Protein AF-A0A2X4W2Y1-F1 (afdb_monomer)

Mean predicted aligned error: 2.93 Å

Secondary structure (DSSP, 8-state):
--GGGG--TT-----S--SSHHHHHHHHHHHHHHTTSS-HHHHHHHHHHHHHH--TTEEETTEE-----GGGG-

Organism: NCBI:txid59203

Sequence (74 aa):
MRLIDYFPEASITIRPSAQNWQEAVDFSMSSLLANRYINENYIQAIKDSTVSNGPYYILAPGVAMPHARPNAAR

Solvent-accessible surface area (backbone atoms only — not comparable to full-atom values): 4760 Å² total; per-residue (Å²): 140,58,77,73,82,74,56,58,88,73,59,75,82,89,74,98,78,60,96,45,71,67,52,46,50,49,62,75,42,45,44,43,45,75,71,62,77,41,44,71,53,26,58,49,48,34,52,54,43,31,74,75,71,41,74,86,40,62,80,50,95,97,40,73,58,90,67,62,63,77,78,41,48,104

Radius of gyration: 12.57 Å; Cα contacts (8 Å, |Δi|>4): 52; chains: 1; bounding box: 33×26×31 Å

InterPro domains:
  IPR002178 PTS EIIA type-2 domain [PF00359] (6-72)
  IPR002178 PTS EIIA type-2 domain [PS51094] (5-74)
  IPR016152 Phosphotransferase/anion transporter [G3DSA:3.40.930.10] (1-74)
  IPR016152 Phosphotransferase/anion transporter [SSF55804] (1-72)
  IPR051351 Ascorbate-specific PTS system EIIA component [PTHR36203] (3-72)

pLDDT: mean 94.3, std 6.86, range [57.16, 98.5]

Nearest PDB structures (foldseek):
  2oq3-assembly1_A  TM=9.720E-01  e=1.161E-06  Escherichia coli
  3oxp-assembly1_B  TM=9.749E-01  e=1.806E-04  Yersinia pestis CO92
  3bjv-assembly1_A-2  TM=9.222E-01  e=1.290E-04  Streptococcus mutans UA159
  2oqt-assembly3_C  TM=9.369E-01  e=4.050E-04  Streptococcus pyogenes serotype M1
  2oqt-assembly6_A  TM=9.321E-01  e=7.938E-04  Streptococcus pyogenes serotype M1

Structure (mmCIF, N/CA/C/O backbone):
data_AF-A0A2X4W2Y1-F1
#
_entry.id   AF-A0A2X4W2Y1-F1
#
loop_
_atom_site.group_PDB
_atom_site.id
_atom_site.type_symbol
_atom_site.label_atom_id
_atom_site.label_alt_id
_atom_site.label_comp_id
_atom_site.label_asym_id
_atom_site.label_entity_id
_atom_site.label_seq_id
_atom_site.pdbx_PDB_ins_code
_atom_site.Cartn_x
_atom_site.Cartn_y
_atom_site.Cartn_z
_atom_site.occupancy
_atom_site.B_iso_or_equiv
_atom_site.auth_seq_id
_atom_site.auth_comp_id
_atom_site.auth_asym_id
_atom_site.auth_atom_id
_atom_site.pdbx_PDB_model_num
ATOM 1 N N . MET A 1 1 ? 19.378 -13.706 3.680 1.00 84.38 1 MET A N 1
ATOM 2 C CA . MET A 1 1 ? 18.510 -12.577 3.291 1.00 84.38 1 MET A CA 1
ATOM 3 C C . MET A 1 1 ? 18.221 -11.765 4.530 1.00 84.38 1 MET A C 1
ATOM 5 O O . MET A 1 1 ? 17.795 -12.339 5.526 1.00 84.38 1 MET A O 1
ATOM 9 N N . ARG A 1 2 ? 18.510 -10.470 4.493 1.00 95.50 2 ARG A N 1
ATOM 10 C CA . ARG A 1 2 ? 18.187 -9.519 5.556 1.00 95.50 2 ARG A CA 1
ATOM 11 C C . ARG A 1 2 ? 17.065 -8.623 5.057 1.00 95.50 2 ARG A C 1
ATOM 13 O O . ARG A 1 2 ? 16.967 -8.366 3.864 1.00 95.50 2 ARG A O 1
ATOM 20 N N . LEU A 1 3 ? 16.250 -8.112 5.973 1.00 92.62 3 LEU A N 1
ATOM 21 C CA . LEU A 1 3 ? 15.144 -7.226 5.614 1.00 92.62 3 LEU A CA 1
ATOM 22 C C . LEU A 1 3 ? 15.626 -6.003 4.819 1.00 92.62 3 LEU A C 1
ATOM 24 O O . LEU A 1 3 ? 15.007 -5.639 3.829 1.00 92.62 3 LEU A O 1
ATOM 28 N N . ILE A 1 4 ? 16.773 -5.441 5.208 1.00 93.19 4 ILE A N 1
ATOM 29 C CA . ILE A 1 4 ? 17.378 -4.275 4.555 1.00 93.19 4 ILE A CA 1
ATOM 30 C C . ILE A 1 4 ? 17.677 -4.494 3.067 1.00 93.19 4 ILE A C 1
ATOM 32 O O . ILE A 1 4 ? 17.697 -3.535 2.307 1.00 93.19 4 ILE A O 1
ATOM 36 N N . ASP A 1 5 ? 17.855 -5.746 2.637 1.00 92.31 5 ASP A N 1
ATOM 37 C CA . ASP A 1 5 ? 18.168 -6.068 1.245 1.00 92.31 5 ASP A CA 1
ATOM 38 C C . ASP A 1 5 ? 16.962 -5.794 0.302 1.00 92.31 5 ASP A C 1
ATOM 40 O O . ASP A 1 5 ? 17.125 -5.822 -0.914 1.00 92.31 5 ASP A O 1
ATOM 44 N N . TYR A 1 6 ? 15.766 -5.503 0.844 1.00 92.31 6 TYR A N 1
ATOM 45 C CA . TYR A 1 6 ? 14.526 -5.220 0.098 1.00 92.31 6 TYR A CA 1
ATOM 46 C C . TYR A 1 6 ? 14.096 -3.744 0.093 1.00 92.31 6 TYR A C 1
ATOM 48 O O . TYR A 1 6 ? 13.045 -3.423 -0.461 1.00 92.31 6 TYR A O 1
ATOM 56 N N . PHE A 1 7 ? 14.863 -2.848 0.719 1.00 91.12 7 PHE A N 1
ATOM 57 C CA . PHE A 1 7 ? 14.515 -1.430 0.840 1.00 91.12 7 PHE A CA 1
ATOM 58 C C . PHE A 1 7 ? 15.367 -0.597 -0.130 1.00 91.12 7 PHE A C 1
ATOM 60 O O . PHE A 1 7 ? 16.488 -0.229 0.224 1.00 91.12 7 PHE A O 1
ATOM 67 N N . PRO A 1 8 ? 14.876 -0.296 -1.354 1.00 79.38 8 PRO A N 1
ATOM 68 C CA . PRO A 1 8 ? 15.583 0.580 -2.287 1.00 79.38 8 PRO A CA 1
ATOM 69 C C . PRO A 1 8 ? 15.682 2.009 -1.739 1.00 79.38 8 PRO A C 1
ATOM 71 O O . PRO A 1 8 ? 15.051 2.362 -0.739 1.00 79.38 8 PRO A O 1
ATOM 74 N N . GLU A 1 9 ? 16.461 2.865 -2.389 1.00 81.88 9 GLU A N 1
ATOM 75 C CA . GLU A 1 9 ? 16.553 4.268 -1.987 1.00 81.88 9 GLU A CA 1
ATOM 76 C C . GLU A 1 9 ? 15.159 4.931 -1.948 1.00 81.88 9 GLU A C 1
ATOM 78 O O . GLU A 1 9 ? 14.291 4.656 -2.779 1.00 81.88 9 GLU A O 1
ATOM 83 N N . ALA A 1 10 ? 14.921 5.760 -0.927 1.00 86.50 10 ALA A N 1
ATOM 84 C CA . ALA A 1 10 ? 13.633 6.412 -0.665 1.00 86.50 10 ALA A CA 1
ATOM 85 C C . ALA A 1 10 ? 12.426 5.464 -0.448 1.00 86.50 10 ALA A C 1
ATOM 87 O O . ALA A 1 10 ? 11.277 5.877 -0.596 1.00 86.50 10 ALA A O 1
ATOM 88 N N . SER A 1 11 ? 12.643 4.198 -0.072 1.00 90.12 11 SER A N 1
ATOM 89 C CA . SER A 1 11 ? 11.559 3.251 0.274 1.00 90.12 11 SER A CA 1
ATOM 90 C C . SER A 1 11 ? 10.917 3.484 1.644 1.00 90.12 11 SER A C 1
ATOM 92 O O . SER A 1 11 ? 9.855 2.934 1.929 1.00 90.12 11 SER A O 1
ATOM 94 N N . ILE A 1 12 ? 11.526 4.320 2.487 1.00 94.56 12 ILE A N 1
ATOM 95 C CA . ILE A 1 12 ? 10.989 4.709 3.792 1.00 94.56 12 ILE A CA 1
ATOM 96 C C . ILE A 1 12 ? 10.583 6.175 3.719 1.00 94.56 12 ILE A C 1
ATOM 98 O O . ILE A 1 12 ? 11.404 7.044 3.440 1.00 94.56 12 ILE A O 1
ATOM 102 N N . THR A 1 13 ? 9.309 6.452 3.981 1.00 94.00 13 THR A N 1
ATOM 103 C CA . THR A 1 13 ? 8.762 7.810 4.000 1.00 94.00 13 THR A CA 1
ATOM 104 C C . THR A 1 13 ? 7.885 7.987 5.232 1.00 94.00 13 THR A C 1
ATOM 106 O O . THR A 1 13 ? 7.110 7.098 5.580 1.00 94.00 13 THR A O 1
ATOM 109 N N . ILE A 1 14 ? 7.983 9.151 5.874 1.00 96.25 14 ILE A N 1
ATOM 110 C CA . ILE A 1 14 ? 7.101 9.561 6.969 1.00 96.25 14 ILE A CA 1
ATOM 111 C C . ILE A 1 14 ? 6.196 10.669 6.437 1.00 96.25 14 ILE A C 1
ATOM 113 O O . ILE A 1 14 ? 6.680 11.652 5.877 1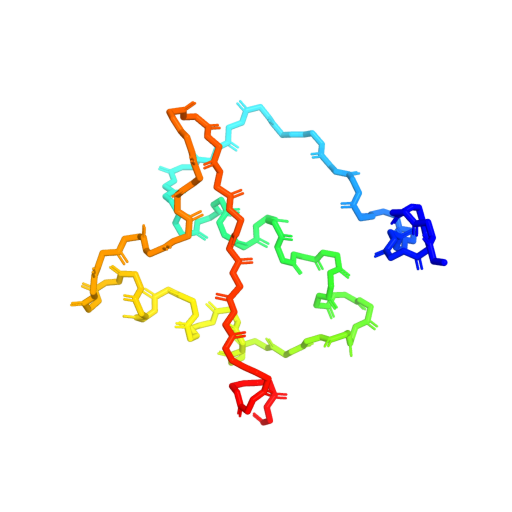.00 96.25 14 ILE A O 1
ATOM 117 N N . ARG A 1 15 ? 4.882 10.511 6.601 1.00 95.38 15 ARG A N 1
ATOM 118 C CA . ARG A 1 15 ? 3.882 11.513 6.214 1.00 95.38 15 ARG A CA 1
ATOM 119 C C . ARG A 1 15 ? 2.993 11.862 7.404 1.00 95.38 15 ARG A C 1
ATOM 121 O O . ARG A 1 15 ? 2.705 10.978 8.207 1.00 95.38 15 ARG A O 1
ATOM 128 N N . PRO A 1 16 ? 2.544 13.124 7.519 1.00 97.00 16 PRO A N 1
ATOM 129 C CA . PRO A 1 16 ? 1.713 13.553 8.640 1.00 97.00 16 PRO A CA 1
ATOM 130 C C . PRO A 1 16 ? 0.296 12.969 8.581 1.00 97.00 16 PRO A C 1
ATOM 132 O O . PRO A 1 16 ? -0.302 12.716 9.621 1.00 97.00 16 PRO A O 1
ATOM 135 N N . SER A 1 17 ? -0.258 12.778 7.379 1.00 97.19 17 SER A N 1
ATOM 136 C CA . SER A 1 17 ? -1.590 12.205 7.172 1.00 97.19 17 SER A CA 1
ATOM 137 C C . SER A 1 17 ? -1.793 11.737 5.726 1.00 97.19 17 SER A C 1
ATOM 139 O O . SER A 1 17 ? -0.998 12.060 4.838 1.00 97.19 17 SER A O 1
ATOM 141 N N . ALA A 1 18 ? -2.870 10.980 5.524 1.00 97.94 18 ALA A N 1
ATOM 142 C CA . ALA A 1 18 ? -3.506 10.718 4.240 1.00 97.94 18 ALA A CA 1
ATOM 143 C C . ALA A 1 18 ? -4.999 11.069 4.371 1.00 97.94 18 ALA A C 1
ATOM 145 O O . ALA A 1 18 ? -5.602 10.844 5.421 1.00 97.94 18 ALA A O 1
ATOM 146 N N . GLN A 1 19 ? -5.589 11.627 3.321 1.00 98.19 19 GLN A N 1
ATOM 147 C CA . GLN A 1 19 ? -6.987 12.042 3.226 1.00 98.19 19 GLN A CA 1
ATOM 148 C C . GLN A 1 19 ? -7.946 10.851 3.294 1.00 98.19 19 GLN A C 1
ATOM 150 O O . GLN A 1 19 ? -9.070 10.975 3.776 1.00 98.19 19 GLN A O 1
ATOM 155 N N . ASN A 1 20 ? -7.517 9.698 2.783 1.00 98.38 20 ASN A N 1
ATOM 156 C CA . ASN A 1 20 ? -8.275 8.455 2.774 1.00 98.38 20 ASN A CA 1
ATOM 157 C C . ASN A 1 20 ? -7.329 7.246 2.672 1.00 98.38 20 ASN A C 1
ATOM 159 O O . ASN A 1 20 ? -6.109 7.382 2.545 1.00 98.38 20 ASN A O 1
ATOM 163 N N . TRP A 1 21 ? -7.897 6.042 2.748 1.00 98.00 21 TRP A N 1
ATOM 164 C CA . 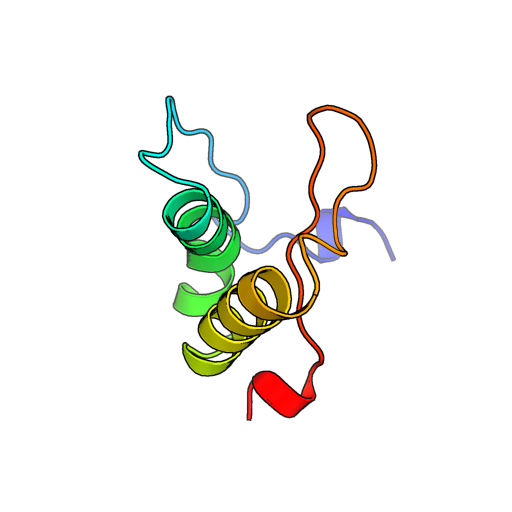TRP A 1 21 ? -7.111 4.811 2.713 1.00 98.00 21 TRP A CA 1
ATOM 165 C C . TRP A 1 21 ? -6.485 4.553 1.333 1.00 98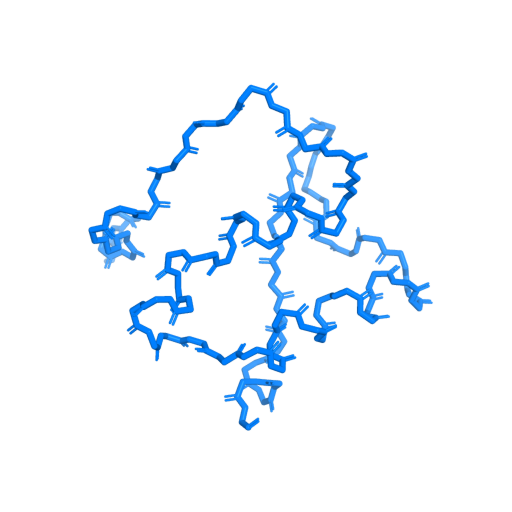.00 21 TRP A C 1
ATOM 167 O O . TRP A 1 21 ? -5.411 3.959 1.271 1.00 98.00 21 TRP A O 1
ATOM 177 N N . GLN A 1 22 ? -7.105 5.011 0.239 1.00 98.50 22 GLN A N 1
ATOM 178 C CA . GLN A 1 22 ? -6.548 4.874 -1.109 1.00 98.50 22 GLN A CA 1
ATOM 179 C C . GLN A 1 22 ? -5.254 5.676 -1.252 1.00 98.50 22 GLN A C 1
ATOM 181 O O . GLN A 1 22 ? -4.275 5.154 -1.775 1.00 98.50 22 GLN A O 1
ATOM 186 N N . GLU A 1 23 ? -5.225 6.902 -0.730 1.00 98.50 23 GLU A N 1
ATOM 187 C CA . GLU A 1 23 ? -4.029 7.742 -0.740 1.00 98.50 23 GLU A CA 1
ATOM 188 C C . GLU A 1 23 ? -2.918 7.144 0.141 1.00 98.50 23 GLU A C 1
ATOM 190 O O . GLU A 1 23 ? -1.747 7.164 -0.233 1.00 98.50 23 GLU A O 1
ATOM 195 N N . ALA A 1 24 ? -3.266 6.522 1.275 1.00 98.12 24 ALA A N 1
ATOM 196 C CA . A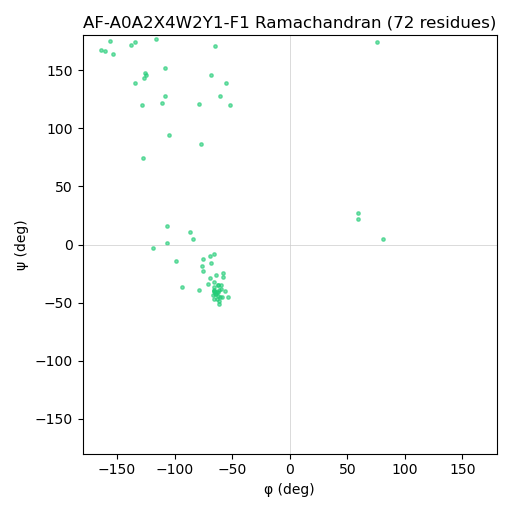LA A 1 24 ? -2.291 5.786 2.082 1.00 98.12 24 ALA A CA 1
ATOM 197 C C . ALA A 1 24 ? -1.669 4.604 1.307 1.00 98.12 24 ALA A C 1
ATOM 199 O O . ALA A 1 24 ? -0.458 4.377 1.401 1.00 98.12 24 ALA A O 1
ATOM 200 N N . VAL A 1 25 ? -2.467 3.885 0.504 1.00 98.19 25 VAL A N 1
ATOM 201 C CA . VAL A 1 25 ? -1.963 2.845 -0.410 1.00 98.19 25 VAL A CA 1
ATOM 202 C C . VAL A 1 25 ? -1.035 3.463 -1.460 1.00 98.19 25 VAL A C 1
ATOM 204 O O . VAL A 1 25 ? 0.081 2.972 -1.628 1.00 98.19 25 VAL A O 1
ATOM 207 N N . ASP A 1 26 ? -1.424 4.572 -2.090 1.00 98.06 26 ASP A N 1
ATOM 208 C CA . ASP A 1 26 ? -0.595 5.265 -3.088 1.00 98.06 26 ASP A CA 1
ATOM 209 C C . ASP A 1 26 ? 0.756 5.700 -2.511 1.00 98.06 26 ASP A C 1
ATOM 211 O O . ASP A 1 26 ? 1.807 5.439 -3.100 1.00 98.06 26 ASP A O 1
ATOM 215 N N . PHE A 1 27 ? 0.760 6.287 -1.312 1.00 97.12 27 PHE A N 1
ATOM 216 C CA . PHE A 1 27 ? 1.994 6.665 -0.627 1.00 97.12 27 PHE A CA 1
ATOM 217 C C . PHE A 1 27 ? 2.8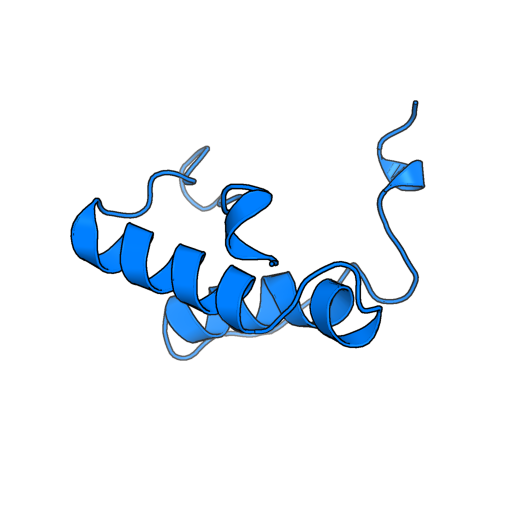94 5.463 -0.357 1.00 97.12 27 PHE A C 1
ATOM 219 O O . PHE A 1 27 ? 4.090 5.537 -0.646 1.00 97.12 27 PHE A O 1
ATOM 226 N N . SER A 1 28 ? 2.330 4.352 0.129 1.00 96.38 28 SER A N 1
ATOM 227 C CA . SER A 1 28 ? 3.096 3.136 0.428 1.00 96.38 28 SER A CA 1
ATOM 228 C C . SER A 1 28 ? 3.729 2.491 -0.813 1.00 96.38 28 SER A C 1
ATOM 230 O O . SER A 1 28 ? 4.759 1.832 -0.700 1.00 96.38 28 SER A O 1
ATOM 232 N N . MET A 1 29 ? 3.146 2.708 -1.996 1.00 96.06 29 MET A N 1
ATOM 233 C CA . MET A 1 29 ? 3.596 2.118 -3.261 1.00 96.06 29 MET A CA 1
ATOM 234 C C . MET A 1 29 ? 4.457 3.070 -4.107 1.00 96.06 29 MET A C 1
ATOM 236 O O . MET A 1 29 ? 5.134 2.625 -5.034 1.00 96.06 29 MET A O 1
ATOM 240 N N . SER A 1 30 ? 4.466 4.368 -3.788 1.00 94.75 30 SER A N 1
ATOM 241 C CA . SER A 1 30 ? 5.089 5.424 -4.599 1.00 94.75 30 SER A CA 1
ATOM 242 C C . SER A 1 30 ? 6.562 5.169 -4.947 1.00 94.75 30 SER A C 1
ATOM 244 O O . SER A 1 30 ? 6.947 5.294 -6.109 1.00 94.75 30 SER A O 1
ATOM 246 N N . SER A 1 31 ? 7.379 4.746 -3.976 1.00 94.38 31 SER A N 1
ATOM 247 C CA . SER A 1 31 ? 8.795 4.422 -4.206 1.00 94.38 31 SER A CA 1
ATOM 248 C C . SER A 1 31 ? 8.968 3.203 -5.119 1.00 94.38 31 SER A C 1
ATOM 250 O O . SER A 1 31 ? 9.809 3.215 -6.019 1.00 94.38 31 SER A O 1
ATOM 252 N N . LEU A 1 32 ? 8.136 2.169 -4.956 1.00 94.38 32 LEU A N 1
ATOM 253 C CA . LEU A 1 32 ? 8.185 0.974 -5.802 1.00 94.38 32 LEU A CA 1
ATOM 254 C C . LEU A 1 32 ? 7.796 1.293 -7.250 1.00 94.38 32 LEU A C 1
ATOM 256 O O . LEU A 1 32 ? 8.433 0.791 -8.177 1.00 94.38 32 LEU A O 1
ATOM 260 N N . LEU A 1 33 ? 6.788 2.150 -7.439 1.00 94.44 33 LEU A N 1
ATOM 261 C CA . LEU A 1 33 ? 6.357 2.620 -8.754 1.00 94.44 33 LEU A CA 1
ATOM 262 C C . LEU A 1 33 ? 7.445 3.469 -9.425 1.00 94.44 33 LEU A C 1
ATOM 264 O O . LEU A 1 33 ? 7.796 3.220 -10.577 1.00 94.44 33 LEU A O 1
ATOM 268 N N . ALA A 1 34 ? 8.033 4.423 -8.695 1.00 93.94 34 ALA A N 1
ATOM 269 C CA . ALA A 1 34 ? 9.102 5.283 -9.205 1.00 93.94 34 ALA A CA 1
ATOM 270 C C . ALA A 1 34 ? 10.338 4.479 -9.648 1.00 93.94 34 ALA A C 1
ATOM 272 O O . ALA A 1 34 ? 10.936 4.773 -10.683 1.00 93.94 34 ALA A O 1
ATOM 273 N N . ASN A 1 35 ? 10.675 3.420 -8.907 1.00 93.00 35 ASN A N 1
ATOM 274 C CA . ASN A 1 35 ? 11.774 2.508 -9.226 1.00 93.00 35 ASN A CA 1
ATOM 275 C C . ASN A 1 35 ? 11.392 1.394 -10.225 1.00 93.00 35 ASN A C 1
ATOM 277 O O . ASN A 1 35 ? 12.216 0.529 -10.515 1.00 93.00 35 ASN A O 1
ATOM 281 N N . ARG A 1 36 ? 10.167 1.403 -10.775 1.00 93.19 36 ARG A N 1
ATOM 282 C CA . ARG A 1 36 ? 9.658 0.412 -11.746 1.00 93.19 36 ARG A CA 1
ATOM 283 C C . ARG A 1 36 ? 9.658 -1.040 -11.239 1.00 93.19 36 ARG A C 1
ATOM 285 O O . ARG A 1 36 ? 9.722 -1.970 -12.040 1.00 93.19 36 ARG A O 1
ATOM 292 N N . TYR A 1 37 ? 9.557 -1.250 -9.926 1.00 93.38 37 TYR A N 1
ATOM 29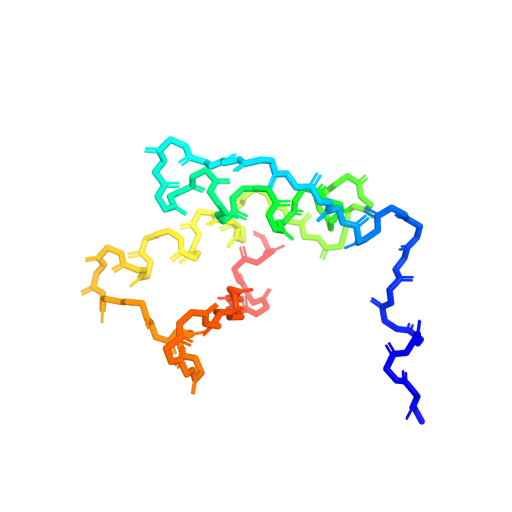3 C CA . TYR A 1 37 ? 9.346 -2.587 -9.349 1.00 93.38 37 TYR A CA 1
ATOM 294 C C . TYR A 1 37 ? 7.904 -3.079 -9.525 1.00 93.38 37 TYR A C 1
ATOM 296 O O . TYR A 1 37 ? 7.648 -4.281 -9.491 1.00 93.38 37 TYR A O 1
ATOM 304 N N . ILE A 1 38 ? 6.970 -2.145 -9.707 1.00 95.25 38 ILE A N 1
ATOM 305 C CA . ILE A 1 38 ? 5.546 -2.376 -9.960 1.00 95.25 38 ILE A CA 1
ATOM 306 C C . ILE A 1 38 ? 5.054 -1.413 -11.051 1.00 95.25 38 ILE A C 1
ATOM 308 O O . ILE A 1 38 ? 5.768 -0.484 -11.434 1.00 95.25 38 ILE A O 1
ATOM 312 N N . ASN A 1 39 ? 3.820 -1.605 -11.516 1.00 96.38 39 ASN A N 1
ATOM 313 C CA . ASN A 1 39 ? 3.104 -0.675 -12.391 1.00 96.38 39 ASN A CA 1
ATOM 314 C C . ASN A 1 39 ? 1.847 -0.116 -11.688 1.00 96.38 39 ASN A C 1
ATOM 316 O O . ASN A 1 39 ? 1.516 -0.514 -10.569 1.00 96.38 39 ASN A O 1
ATOM 320 N N . GLU A 1 40 ? 1.135 0.800 -12.344 1.00 97.12 40 GLU A N 1
ATOM 321 C CA . GLU A 1 40 ? -0.100 1.394 -11.805 1.00 97.12 40 GLU A CA 1
ATOM 322 C C . GLU A 1 40 ? -1.206 0.348 -11.577 1.00 97.12 40 GLU A C 1
ATOM 324 O O . GLU A 1 40 ? -1.925 0.423 -10.578 1.00 97.12 40 GLU A O 1
ATOM 329 N N . ASN A 1 41 ? -1.287 -0.680 -12.435 1.00 97.25 41 ASN A N 1
ATOM 330 C CA . ASN A 1 41 ? -2.251 -1.780 -12.300 1.00 97.25 41 ASN A CA 1
ATOM 331 C C . ASN A 1 41 ? -2.082 -2.532 -10.977 1.00 97.25 41 ASN A C 1
ATOM 333 O O . ASN A 1 41 ? -3.071 -2.946 -10.376 1.00 97.25 41 ASN A O 1
ATOM 337 N N . TYR A 1 42 ? -0.849 -2.675 -10.485 1.00 98.12 42 TYR A N 1
ATOM 338 C CA . TYR A 1 42 ? -0.590 -3.311 -9.198 1.00 98.12 42 TYR A CA 1
ATOM 339 C C . TYR A 1 42 ? -1.245 -2.535 -8.051 1.00 98.12 42 TYR A C 1
ATOM 341 O O . TYR A 1 42 ? -1.894 -3.128 -7.194 1.00 98.12 42 TYR A O 1
ATOM 349 N N . ILE A 1 43 ? -1.128 -1.205 -8.062 1.00 98.12 43 ILE A N 1
ATOM 350 C CA . ILE A 1 43 ? -1.729 -0.326 -7.052 1.00 98.12 43 ILE A CA 1
ATOM 351 C C . ILE A 1 43 ? -3.256 -0.375 -7.156 1.00 98.12 43 ILE A C 1
ATOM 353 O O . ILE A 1 43 ? -3.949 -0.499 -6.143 1.00 98.12 43 ILE A O 1
ATOM 357 N N . GLN A 1 44 ? -3.782 -0.338 -8.382 1.00 98.31 44 GLN A N 1
ATOM 358 C CA . GLN A 1 44 ? -5.216 -0.435 -8.624 1.00 98.31 44 GLN A CA 1
ATOM 359 C C . GLN A 1 44 ? -5.782 -1.778 -8.146 1.00 98.31 44 GLN A C 1
ATOM 361 O O . GLN A 1 44 ? -6.803 -1.802 -7.467 1.00 98.31 44 GLN A O 1
ATOM 366 N N . ALA A 1 45 ? -5.072 -2.884 -8.373 1.00 98.25 45 ALA A N 1
ATOM 367 C CA . ALA A 1 45 ? -5.483 -4.204 -7.909 1.00 98.25 45 ALA A CA 1
ATOM 368 C C . ALA A 1 45 ? -5.571 -4.300 -6.377 1.00 98.25 45 ALA A C 1
ATOM 370 O O . ALA A 1 45 ? -6.456 -4.990 -5.861 1.00 98.25 45 ALA A O 1
ATOM 371 N N . ILE A 1 46 ? -4.695 -3.602 -5.638 1.00 98.38 46 ILE A N 1
ATOM 372 C CA . ILE A 1 46 ? -4.809 -3.478 -4.175 1.00 98.38 46 ILE A CA 1
ATOM 373 C C . ILE A 1 46 ? -6.128 -2.787 -3.829 1.00 98.38 46 ILE A C 1
ATOM 375 O O . ILE A 1 46 ? -6.903 -3.317 -3.035 1.00 98.38 46 ILE A O 1
ATOM 379 N N . LYS A 1 47 ? -6.400 -1.631 -4.446 1.00 98.50 47 LYS A N 1
ATOM 380 C CA . LYS A 1 47 ? -7.604 -0.832 -4.182 1.00 98.50 47 LYS A CA 1
ATOM 381 C C . LYS A 1 47 ? -8.883 -1.606 -4.509 1.00 98.50 47 LYS A C 1
ATOM 383 O O . LYS A 1 47 ? -9.768 -1.690 -3.661 1.00 98.50 47 LYS A O 1
ATOM 388 N N . ASP A 1 48 ? -8.953 -2.228 -5.679 1.00 98.25 48 ASP A N 1
ATOM 389 C CA . ASP A 1 48 ? -10.117 -3.003 -6.122 1.00 98.25 48 ASP A CA 1
ATOM 390 C C . ASP A 1 48 ? -10.373 -4.208 -5.211 1.00 98.25 48 ASP A C 1
ATOM 392 O O . ASP A 1 48 ? -11.516 -4.490 -4.837 1.00 98.25 48 ASP A O 1
ATOM 396 N N . SER A 1 49 ? -9.304 -4.892 -4.793 1.00 97.75 49 SER A N 1
ATOM 397 C CA . SER A 1 49 ? -9.399 -6.008 -3.848 1.00 97.75 49 SER A CA 1
ATOM 398 C C . SER A 1 49 ? -9.874 -5.544 -2.475 1.00 97.75 49 SER A C 1
ATOM 400 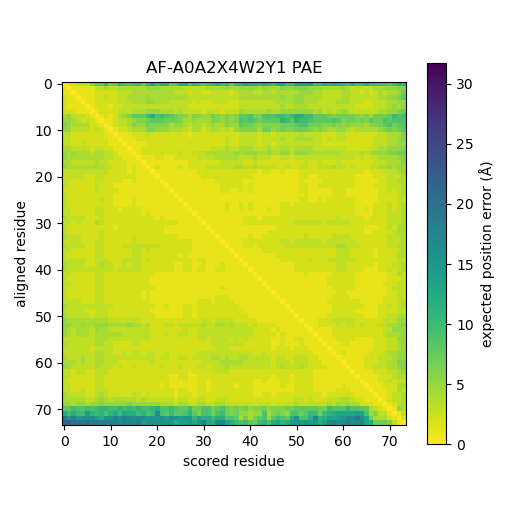O O . SER A 1 49 ? -10.685 -6.231 -1.860 1.00 97.75 49 SER A O 1
ATOM 402 N N . THR A 1 50 ? -9.420 -4.379 -2.004 1.00 98.25 50 THR A N 1
ATOM 403 C CA . THR A 1 50 ? -9.884 -3.790 -0.740 1.00 98.25 50 THR A CA 1
ATOM 404 C C . THR A 1 50 ? -11.356 -3.404 -0.801 1.00 98.25 50 THR A C 1
ATOM 406 O O . THR A 1 50 ? -12.084 -3.659 0.154 1.00 98.25 50 THR A O 1
ATOM 409 N N . VAL A 1 51 ? -11.821 -2.832 -1.916 1.00 98.31 51 VAL A N 1
ATOM 410 C CA . VAL A 1 51 ? -13.244 -2.508 -2.114 1.00 98.31 51 VAL A CA 1
ATOM 411 C C . VAL A 1 51 ? -14.096 -3.777 -2.147 1.00 98.31 51 VAL A C 1
ATOM 413 O O . VAL A 1 51 ? -15.160 -3.813 -1.535 1.00 98.31 51 VAL A O 1
ATOM 416 N N . SER A 1 52 ? -13.625 -4.821 -2.830 1.00 97.94 52 SER A N 1
ATOM 417 C CA . SER A 1 52 ? -14.401 -6.048 -3.046 1.00 97.94 52 SER A CA 1
ATOM 418 C C . SER A 1 52 ? -14.420 -6.975 -1.827 1.00 97.94 52 SER A C 1
ATOM 420 O O . SER A 1 52 ? -15.445 -7.580 -1.529 1.00 97.94 52 SER A O 1
ATOM 422 N N . ASN A 1 53 ? -13.289 -7.095 -1.126 1.00 96.94 53 ASN A N 1
ATOM 423 C CA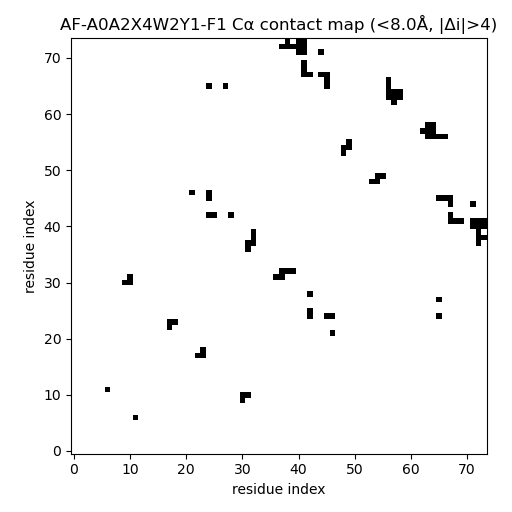 . ASN A 1 53 ? -13.067 -8.126 -0.104 1.00 96.94 53 ASN A CA 1
ATOM 424 C C . ASN A 1 53 ? -12.802 -7.552 1.295 1.00 96.94 53 ASN A C 1
ATOM 426 O O . ASN A 1 53 ? -12.619 -8.310 2.248 1.00 96.94 53 ASN A O 1
ATOM 430 N N . GLY A 1 54 ? -12.736 -6.228 1.430 1.00 96.94 54 GLY A N 1
ATOM 431 C CA . GLY A 1 54 ? -12.176 -5.582 2.611 1.00 96.94 54 GLY A CA 1
ATOM 432 C C . GLY A 1 54 ? -10.639 -5.639 2.647 1.00 96.94 54 GLY A C 1
ATOM 433 O O . GLY A 1 54 ? -9.993 -6.256 1.792 1.00 96.94 54 GLY A O 1
ATOM 434 N N . PRO A 1 55 ? -10.012 -4.974 3.634 1.00 96.69 55 PRO A N 1
ATOM 435 C CA . PRO A 1 55 ? -8.561 -4.859 3.721 1.00 96.69 55 PRO A CA 1
ATOM 436 C C . PRO A 1 55 ? -7.935 -6.165 4.238 1.00 96.69 55 PRO A C 1
ATOM 438 O O . PRO A 1 55 ? -7.666 -6.334 5.424 1.00 96.69 55 PRO A O 1
ATOM 441 N N . TYR A 1 56 ? -7.658 -7.096 3.328 1.00 96.75 56 TYR A N 1
ATOM 442 C CA . TYR A 1 56 ? -7.066 -8.410 3.626 1.00 96.75 56 TYR A CA 1
ATOM 443 C C . TYR A 1 56 ? -5.621 -8.362 4.158 1.00 96.75 56 TYR A C 1
ATOM 445 O O . TYR A 1 56 ? -5.066 -9.383 4.553 1.00 96.75 56 TYR A O 1
ATOM 453 N N . TYR A 1 57 ? -4.999 -7.184 4.140 1.00 96.69 57 TYR A N 1
ATOM 454 C CA . TYR A 1 57 ? -3.599 -6.954 4.483 1.00 96.69 57 TYR A CA 1
ATOM 455 C C . TYR A 1 57 ? -3.390 -6.267 5.845 1.00 96.69 57 TYR A C 1
ATOM 457 O O . TYR A 1 57 ? -2.314 -5.719 6.103 1.00 96.69 57 TYR A O 1
ATOM 465 N N . ILE A 1 58 ? -4.404 -6.245 6.716 1.00 97.88 58 ILE A N 1
ATOM 466 C CA . 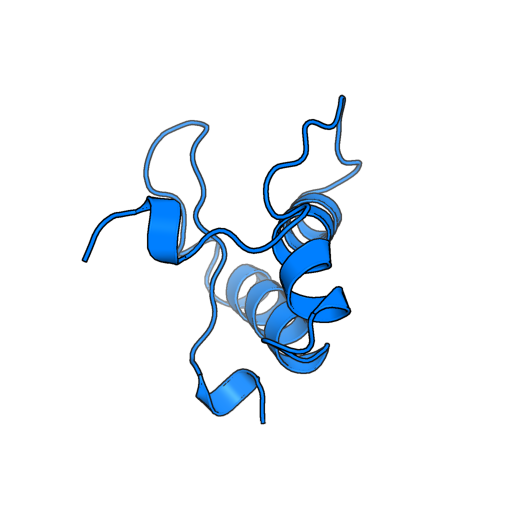ILE A 1 58 ? -4.254 -5.763 8.098 1.00 97.88 58 ILE A CA 1
ATOM 467 C C . ILE A 1 58 ? -3.593 -6.853 8.942 1.00 97.88 58 ILE A C 1
ATOM 469 O O . ILE A 1 58 ? -4.123 -7.953 9.066 1.00 97.88 58 ILE A O 1
ATOM 473 N N . LEU A 1 59 ? -2.439 -6.540 9.534 1.00 97.81 59 LEU A N 1
ATOM 474 C CA . LEU A 1 59 ? -1.675 -7.480 10.366 1.00 97.81 59 LEU A CA 1
ATOM 475 C C . LEU A 1 59 ? -2.028 -7.350 11.851 1.00 97.81 59 LEU A C 1
ATOM 477 O O . LEU A 1 59 ? -2.045 -8.338 12.580 1.00 97.81 59 LEU A O 1
ATOM 481 N N . ALA A 1 60 ? -2.287 -6.121 12.297 1.00 97.94 60 ALA A N 1
ATOM 482 C CA . ALA A 1 60 ? -2.621 -5.766 13.672 1.00 97.94 60 ALA A CA 1
ATOM 483 C C . ALA A 1 60 ? -3.310 -4.387 13.697 1.00 97.94 60 ALA A C 1
ATOM 485 O O . ALA A 1 60 ? -3.239 -3.656 12.701 1.00 97.94 60 ALA A O 1
ATOM 486 N N . PRO A 1 61 ? -3.948 -3.979 14.812 1.00 97.75 61 PRO A N 1
ATOM 487 C CA . PRO A 1 61 ? -4.453 -2.617 14.962 1.00 97.75 61 PRO A CA 1
ATOM 488 C C . PRO A 1 61 ? -3.365 -1.577 14.655 1.00 97.75 61 PRO A C 1
ATOM 490 O O . PRO A 1 61 ? -2.310 -1.567 15.283 1.00 97.75 61 PRO A O 1
ATOM 493 N N . GLY A 1 62 ? -3.618 -0.722 13.660 1.00 96.19 62 GLY A N 1
ATOM 494 C CA . GLY A 1 62 ? -2.676 0.311 13.214 1.00 96.19 62 GLY A CA 1
ATOM 495 C C . GLY A 1 62 ? -1.556 -0.160 12.275 1.00 96.19 62 GLY A C 1
ATOM 496 O O . GLY A 1 62 ? -0.711 0.657 11.921 1.00 96.19 62 GLY A O 1
ATOM 497 N N . VAL A 1 63 ? -1.535 -1.430 11.842 1.00 97.62 63 VAL A N 1
ATOM 498 C CA . VAL A 1 63 ? -0.474 -1.986 10.980 1.00 97.62 63 VAL A CA 1
ATOM 499 C C . VAL A 1 63 ? -1.060 -2.675 9.744 1.00 97.62 63 VAL A C 1
ATOM 501 O O . VAL A 1 63 ? -1.791 -3.662 9.848 1.00 97.62 63 VAL A O 1
ATOM 504 N N . ALA A 1 64 ? -0.684 -2.185 8.561 1.00 98.06 64 ALA A N 1
ATOM 505 C CA . ALA A 1 64 ? -1.098 -2.706 7.260 1.00 98.06 64 ALA A CA 1
ATOM 506 C C . ALA A 1 64 ? 0.122 -3.026 6.384 1.00 98.06 64 ALA A C 1
ATOM 508 O O . ALA A 1 64 ? 1.131 -2.326 6.447 1.00 98.06 64 ALA A O 1
ATOM 509 N N . MET A 1 65 ? 0.010 -4.046 5.534 1.00 97.75 65 MET A N 1
ATOM 510 C CA . MET A 1 65 ? 1.031 -4.405 4.543 1.00 97.75 65 MET A CA 1
ATOM 511 C C . MET A 1 65 ? 0.399 -4.509 3.147 1.00 97.75 65 MET A C 1
ATOM 513 O O . MET A 1 65 ? 0.170 -5.622 2.676 1.00 97.75 65 MET A O 1
ATOM 517 N N . PRO A 1 66 ? 0.059 -3.392 2.479 1.00 97.50 66 PRO A N 1
ATOM 518 C CA . PRO A 1 66 ? -0.604 -3.443 1.179 1.00 97.50 66 PRO A CA 1
ATOM 519 C C . PRO A 1 66 ? 0.270 -4.163 0.144 1.00 97.50 66 PRO A C 1
ATOM 521 O O . PRO A 1 66 ? 1.444 -3.845 -0.029 1.00 97.50 66 PRO A O 1
ATOM 524 N N . HIS A 1 67 ? -0.298 -5.156 -0.530 1.00 97.25 67 HIS A N 1
ATOM 525 C CA . HIS A 1 67 ? 0.353 -5.940 -1.580 1.00 97.25 67 HIS A CA 1
ATOM 526 C C . HIS A 1 67 ? -0.721 -6.470 -2.524 1.00 97.25 67 HIS A C 1
ATOM 528 O O . HIS A 1 67 ? -1.885 -6.463 -2.156 1.00 97.25 67 HIS A O 1
ATOM 534 N N . ALA A 1 68 ? -0.352 -6.922 -3.717 1.00 96.81 68 ALA A N 1
ATOM 535 C CA . ALA A 1 68 ? -1.228 -7.635 -4.641 1.00 96.81 68 ALA A CA 1
ATOM 536 C C . ALA A 1 68 ? -0.483 -8.854 -5.201 1.00 96.81 68 ALA A C 1
ATOM 538 O O . ALA A 1 68 ? 0.700 -9.071 -4.932 1.00 96.81 68 ALA A O 1
ATOM 539 N N . ARG A 1 69 ? -1.171 -9.699 -5.975 1.00 94.31 69 ARG A N 1
ATOM 540 C CA . ARG A 1 69 ? -0.504 -10.831 -6.629 1.00 94.31 69 ARG A CA 1
ATOM 541 C C . ARG A 1 69 ? 0.459 -10.325 -7.718 1.00 94.31 69 ARG A C 1
ATOM 543 O O . ARG A 1 69 ? 0.119 -9.373 -8.415 1.00 94.31 69 ARG A O 1
ATOM 550 N N . PRO A 1 70 ? 1.608 -10.986 -7.958 1.00 90.81 70 PRO A N 1
ATOM 551 C CA . PRO A 1 70 ? 2.576 -10.546 -8.971 1.00 90.81 70 PRO A CA 1
ATOM 552 C C . PRO A 1 70 ? 2.014 -10.440 -10.396 1.00 90.81 70 PRO A C 1
ATOM 554 O O . PRO A 1 70 ? 2.486 -9.639 -11.194 1.00 90.81 70 PRO A O 1
ATOM 557 N N . ASN A 1 71 ? 0.992 -11.233 -10.733 1.00 86.88 71 ASN A N 1
ATOM 558 C CA . ASN A 1 71 ? 0.330 -11.163 -12.036 1.00 86.88 71 ASN A CA 1
ATOM 559 C C . ASN A 1 71 ? -0.477 -9.869 -12.245 1.00 86.88 71 ASN A C 1
ATOM 561 O O . ASN A 1 71 ? -0.797 -9.572 -13.389 1.00 86.88 71 ASN A O 1
ATOM 565 N N . ALA A 1 72 ? -0.778 -9.111 -11.185 1.00 81.62 72 ALA A N 1
ATOM 566 C CA . ALA A 1 72 ? -1.408 -7.796 -11.280 1.00 81.62 72 ALA A CA 1
ATOM 567 C C . ALA A 1 72 ? -0.433 -6.691 -11.725 1.00 81.62 72 ALA A C 1
ATOM 569 O O . ALA A 1 72 ? -0.877 -5.652 -12.193 1.00 81.62 72 ALA A O 1
ATOM 570 N N . ALA A 1 73 ? 0.883 -6.916 -11.603 1.00 66.31 73 ALA A N 1
ATOM 571 C CA . ALA A 1 73 ? 1.926 -6.007 -12.092 1.00 66.31 73 ALA A CA 1
ATOM 572 C C . ALA A 1 73 ? 2.307 -6.250 -13.566 1.00 66.31 73 ALA A C 1
ATOM 574 O O . ALA A 1 73 ? 3.334 -5.747 -14.026 1.00 66.31 73 ALA A O 1
ATOM 575 N N . ARG A 1 74 ? 1.531 -7.063 -14.290 1.00 57.16 74 ARG A N 1
ATOM 576 C CA . ARG A 1 74 ? 1.704 -7.287 -15.730 1.00 57.16 74 ARG A CA 1
ATOM 577 C C . ARG A 1 74 ? 0.888 -6.298 -16.554 1.00 57.16 74 ARG A C 1
ATOM 579 O O . ARG A 1 74 ? -0.043 -5.671 -15.995 1.00 57.16 74 ARG A O 1
#

Foldseek 3Di:
DDPVVPQPPPQDDDDPDDPDVLRVLCVNCVVCCVVLVAHPQFSVQLVVCCVVPNQPQAPDVVDGDGGDDPVSRD